Protein AF-A0A9E6K2Y1-F1 (afdb_monomer_lite)

Sequence (176 aa):
MNDSYVNDYTPPAQSSDAPVASPQTVQPEAKADELLEDQNIFFLLGVADGTDSEKSQFLDDLQQVIWEDFLENDVSLLILDSEHQKLTELIGPSTANLSIETQEKIIEYLEEIIPDLEEIMVDKAVRLKADLMRERVESLKSIHMNDAAKLEAVLQASSQMNEGMWATAARTLNSL

pLDDT: mean 84.74, std 19.75, range [36.72, 97.94]

Foldseek 3Di:
DDDDDDDDDDDDDDDDDDDDDDPPPPDPPPPPCLALLNDDLCLLLLNPVDDPVVVVVVVVVLLLVLQLCCLPPPVPVQADPVLNVVLCVLCDPDSPPDDPVSVVVSVVSCPVRGPPVVVVSSVSSSVVSLVSSVVSLVVQCVVCVPPPVSNVLSVVLVVCVVVSRSSVSSVSNSVD

Radius of gyration: 30.16 Å; chains: 1; bounding box: 54×110×52 Å

Secondary structure (DSSP, 8-state):
-----------------PPP---------SSTT--TTTS-HHHHHT-TTS-HHHHHHHHHHHHHHHHHHIIIIIHHHHS-HHHHHHHHHHHTT-STT--HHHHHHHHHHHHHHSTTHHHHHHHHHHHHHHHHHHHHHHHHHHHTTT-HHHHHHHHHHHHHHHTT-HHHHHHHHTT-

Structure (mmCIF, N/CA/C/O backbone):
data_AF-A0A9E6K2Y1-F1
#
_entry.id   AF-A0A9E6K2Y1-F1
#
loop_
_atom_site.group_PDB
_atom_site.id
_atom_site.type_symbol
_atom_site.label_atom_id
_atom_site.label_alt_id
_atom_site.label_comp_id
_atom_site.label_asym_id
_atom_site.label_entity_id
_atom_site.label_seq_id
_atom_site.pdbx_PDB_ins_code
_atom_site.Cartn_x
_atom_site.Cartn_y
_atom_site.Cartn_z
_atom_site.occupancy
_atom_site.B_iso_or_equiv
_atom_site.auth_seq_id
_atom_site.auth_comp_id
_atom_site.auth_asym_id
_atom_site.auth_atom_id
_atom_site.pdbx_PDB_model_num
ATOM 1 N N . MET A 1 1 ? 16.707 -94.137 -10.502 1.00 37.06 1 MET A N 1
ATOM 2 C CA . MET A 1 1 ? 17.728 -94.558 -9.524 1.00 37.06 1 MET A CA 1
ATOM 3 C C . MET A 1 1 ? 18.749 -93.440 -9.435 1.00 37.06 1 MET A C 1
ATOM 5 O O . MET A 1 1 ? 19.261 -93.093 -10.488 1.00 37.06 1 MET A O 1
ATOM 9 N N . ASN A 1 2 ? 18.941 -92.922 -8.214 1.00 38.59 2 ASN A N 1
ATOM 10 C CA . ASN A 1 2 ? 20.120 -92.250 -7.635 1.00 38.59 2 ASN A CA 1
ATOM 11 C C . ASN A 1 2 ? 20.718 -91.036 -8.376 1.00 38.59 2 ASN A C 1
ATOM 13 O O . ASN A 1 2 ? 21.093 -91.136 -9.535 1.00 38.59 2 ASN A O 1
ATOM 17 N N . ASP A 1 3 ? 20.665 -89.839 -7.772 1.00 40.72 3 ASP A N 1
ATOM 18 C CA . ASP A 1 3 ? 21.666 -89.274 -6.825 1.00 40.72 3 ASP A CA 1
ATOM 19 C C . ASP A 1 3 ? 23.016 -88.993 -7.508 1.00 40.72 3 ASP A C 1
ATOM 21 O O . ASP A 1 3 ? 23.531 -89.859 -8.199 1.00 40.72 3 ASP A O 1
ATOM 25 N N . SER A 1 4 ? 23.750 -87.901 -7.312 1.00 43.00 4 SER A N 1
ATOM 26 C CA . SER A 1 4 ? 23.614 -86.614 -6.622 1.00 43.00 4 SER A CA 1
ATOM 27 C C . SER A 1 4 ? 24.958 -85.875 -6.861 1.00 43.00 4 SER A C 1
ATOM 29 O O . SER A 1 4 ? 25.946 -86.517 -7.218 1.00 43.00 4 SER A O 1
ATOM 31 N N . TYR A 1 5 ? 24.995 -84.567 -6.563 1.00 49.16 5 TYR A N 1
ATOM 32 C CA . TYR A 1 5 ? 26.174 -83.691 -6.361 1.00 49.16 5 TYR A CA 1
ATOM 33 C C . TYR A 1 5 ? 26.900 -83.117 -7.599 1.00 49.16 5 TYR A C 1
ATOM 35 O O . TYR A 1 5 ? 27.203 -83.853 -8.525 1.00 49.16 5 TYR A O 1
ATOM 43 N N . VAL A 1 6 ? 27.392 -81.870 -7.652 1.00 44.12 6 VAL A N 1
ATOM 44 C CA . VAL A 1 6 ? 27.079 -80.505 -7.145 1.00 44.12 6 VAL A CA 1
ATOM 45 C C . VAL A 1 6 ? 28.321 -79.660 -7.510 1.00 44.12 6 VAL A C 1
ATOM 47 O O . VAL A 1 6 ? 29.430 -80.155 -7.335 1.00 44.12 6 VAL A O 1
ATOM 50 N N . ASN A 1 7 ? 28.110 -78.400 -7.926 1.00 44.91 7 ASN A N 1
ATOM 51 C CA . ASN A 1 7 ? 29.078 -77.282 -8.031 1.00 44.91 7 ASN A CA 1
ATOM 52 C C . ASN A 1 7 ? 30.210 -77.379 -9.082 1.00 44.91 7 ASN A C 1
ATOM 54 O O . ASN A 1 7 ? 30.706 -78.451 -9.376 1.00 44.91 7 ASN A O 1
ATOM 58 N N . ASP A 1 8 ? 30.665 -76.308 -9.739 1.00 39.72 8 ASP A N 1
ATOM 59 C CA . ASP A 1 8 ? 30.741 -74.897 -9.343 1.00 39.72 8 ASP A CA 1
ATOM 60 C C . ASP A 1 8 ? 30.370 -73.960 -10.504 1.00 39.72 8 ASP A C 1
ATOM 62 O O . ASP A 1 8 ? 30.971 -74.018 -11.577 1.00 39.72 8 ASP A O 1
ATOM 66 N N . TYR A 1 9 ? 29.442 -73.029 -10.274 1.00 46.53 9 TYR A N 1
ATOM 67 C CA . TYR A 1 9 ? 29.446 -71.773 -11.024 1.00 46.53 9 TYR A CA 1
ATOM 68 C C . TYR A 1 9 ? 28.944 -70.620 -10.155 1.00 46.53 9 TYR A C 1
ATOM 70 O O . TYR A 1 9 ? 27.761 -70.542 -9.828 1.00 46.53 9 TYR A O 1
ATOM 78 N N . THR A 1 10 ? 29.859 -69.708 -9.825 1.00 50.09 10 THR A N 1
ATOM 79 C CA . THR A 1 10 ? 29.613 -68.360 -9.283 1.00 50.09 10 THR A CA 1
ATOM 80 C C . THR A 1 10 ? 30.906 -67.531 -9.416 1.00 50.09 10 THR A C 1
ATOM 82 O O . THR A 1 10 ? 31.989 -68.104 -9.341 1.00 50.09 10 THR A O 1
ATOM 85 N N . PRO A 1 11 ? 30.860 -66.184 -9.478 1.00 55.50 11 PRO A N 1
ATOM 86 C CA . PRO A 1 11 ? 30.233 -65.306 -10.478 1.00 55.50 11 PRO A CA 1
ATOM 87 C C . PRO A 1 11 ? 31.243 -64.203 -10.948 1.00 55.50 11 PRO A C 1
ATOM 89 O O . PRO A 1 11 ? 32.440 -64.324 -10.691 1.00 55.50 11 PRO A O 1
ATOM 92 N N . PRO A 1 12 ? 30.813 -63.132 -11.649 1.00 43.69 12 PRO A N 1
ATOM 93 C CA . PRO A 1 12 ? 30.465 -61.892 -10.929 1.00 43.69 12 PRO A CA 1
ATOM 94 C C . PRO A 1 12 ? 29.123 -61.316 -11.431 1.00 43.69 12 PRO A C 1
ATOM 96 O O . PRO A 1 12 ? 28.845 -61.300 -12.623 1.00 43.69 12 PRO A O 1
ATOM 99 N N . ALA A 1 13 ? 28.148 -61.063 -10.555 1.00 43.97 13 ALA A N 1
ATOM 100 C CA . ALA A 1 13 ? 27.950 -59.811 -9.814 1.00 43.97 13 ALA A CA 1
ATOM 101 C C . ALA A 1 13 ? 27.778 -58.578 -10.727 1.00 43.97 13 ALA A C 1
ATOM 103 O O . ALA A 1 13 ? 28.755 -57.920 -11.057 1.00 43.97 13 ALA A O 1
ATOM 104 N N . GLN A 1 14 ? 26.533 -58.252 -11.095 1.00 43.03 14 GLN A N 1
ATOM 105 C CA . GLN A 1 14 ? 25.788 -57.125 -10.508 1.00 43.03 14 GLN A CA 1
ATOM 106 C C . GLN A 1 14 ? 24.388 -57.001 -11.133 1.00 43.03 14 GLN A C 1
ATOM 108 O O . GLN A 1 14 ? 24.220 -56.729 -12.318 1.00 43.03 14 GLN A O 1
ATOM 113 N N . SER A 1 15 ? 23.384 -57.211 -10.287 1.00 44.47 15 SER A N 1
ATOM 114 C CA . SER A 1 15 ? 22.015 -56.723 -10.435 1.00 44.47 15 SER A CA 1
ATOM 115 C C . SER A 1 15 ? 21.997 -55.193 -10.321 1.00 44.47 15 SER A C 1
ATOM 117 O O . SER A 1 15 ? 22.833 -54.643 -9.604 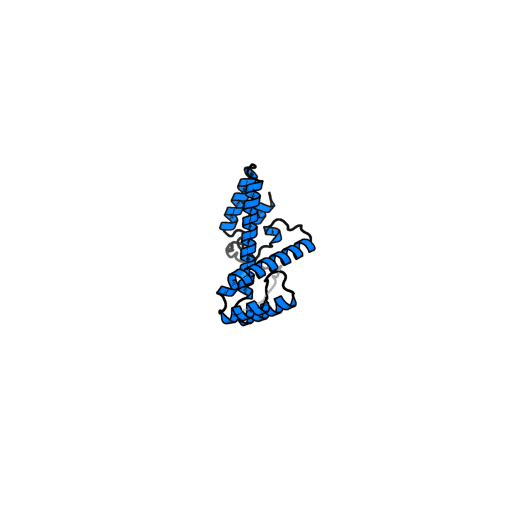1.00 44.47 15 SER A O 1
ATOM 119 N N . SER A 1 16 ? 21.043 -54.527 -10.978 1.00 37.09 16 SER A N 1
ATOM 120 C CA . SER A 1 16 ? 19.967 -53.789 -10.289 1.00 37.09 16 SER A CA 1
ATOM 121 C C . SER A 1 16 ? 19.111 -52.974 -11.268 1.00 37.09 16 SER A C 1
ATOM 123 O O . SER A 1 16 ? 19.613 -52.130 -12.000 1.00 37.09 16 SER A O 1
ATOM 125 N N . ASP A 1 17 ? 17.813 -53.281 -11.233 1.00 37.88 17 ASP A N 1
ATOM 126 C CA . ASP A 1 17 ? 16.644 -52.408 -11.391 1.00 37.88 17 ASP A CA 1
ATOM 127 C C . ASP A 1 17 ? 16.635 -51.309 -12.463 1.00 37.88 17 ASP A C 1
ATOM 129 O O . ASP A 1 17 ? 17.179 -50.219 -12.305 1.00 37.88 17 ASP A O 1
ATOM 133 N N . ALA A 1 18 ? 15.834 -51.550 -13.502 1.00 44.38 18 ALA A N 1
ATOM 134 C CA . ALA A 1 18 ? 15.225 -50.491 -14.294 1.00 44.38 18 ALA A CA 1
ATOM 135 C C . ALA A 1 18 ? 13.929 -50.028 -13.599 1.00 44.38 18 ALA A C 1
ATOM 137 O O . ALA A 1 18 ? 13.004 -50.837 -13.476 1.00 44.38 18 ALA A O 1
ATOM 138 N N . PRO A 1 19 ? 13.790 -48.756 -13.180 1.00 42.78 19 PRO A N 1
ATOM 139 C CA . PRO A 1 19 ? 12.487 -48.232 -12.823 1.00 42.78 19 PRO A CA 1
ATOM 140 C C . PRO A 1 19 ? 11.735 -47.862 -14.106 1.00 42.78 19 PRO A C 1
ATOM 142 O O . PRO A 1 19 ? 12.236 -47.156 -14.983 1.00 42.78 19 PRO A O 1
ATOM 145 N N . VAL A 1 20 ? 10.511 -48.369 -14.204 1.00 43.59 20 VAL A N 1
ATOM 146 C CA . VAL A 1 20 ? 9.514 -47.983 -15.201 1.00 43.59 20 VAL A CA 1
ATOM 147 C C . VAL A 1 20 ? 9.287 -46.476 -15.075 1.00 43.59 20 VAL A C 1
ATOM 149 O O . VAL A 1 20 ? 8.877 -45.997 -14.019 1.00 43.59 20 VAL A O 1
ATOM 152 N N . ALA A 1 21 ? 9.580 -45.724 -16.135 1.00 41.09 21 ALA A N 1
ATOM 153 C CA . ALA A 1 21 ? 9.299 -44.297 -16.193 1.00 41.09 21 ALA A CA 1
ATOM 154 C C . ALA A 1 21 ? 7.778 -44.084 -16.207 1.00 41.09 21 ALA A C 1
ATOM 156 O O . ALA A 1 21 ? 7.118 -44.246 -17.234 1.00 41.09 21 ALA A O 1
ATOM 157 N N . SER A 1 22 ? 7.218 -43.744 -15.048 1.00 42.72 22 SER A N 1
ATOM 158 C CA . SER A 1 22 ? 5.886 -43.154 -14.945 1.00 42.72 22 SER A CA 1
ATOM 159 C C . SER A 1 22 ? 5.845 -41.870 -15.782 1.00 42.72 22 SER A C 1
ATOM 161 O O . SER A 1 22 ? 6.802 -41.092 -15.717 1.00 42.72 22 SER A O 1
ATOM 163 N N . PRO A 1 23 ? 4.778 -41.600 -16.553 1.00 42.44 23 PRO A N 1
ATOM 164 C CA . PRO A 1 23 ? 4.621 -40.307 -17.199 1.00 42.44 23 PRO A CA 1
ATOM 165 C C . PRO A 1 23 ? 4.574 -39.233 -16.111 1.00 42.44 23 PRO A C 1
ATOM 167 O O . PRO A 1 23 ? 3.641 -39.187 -15.309 1.00 42.44 23 PRO A O 1
ATOM 170 N N . GLN A 1 24 ? 5.609 -38.396 -16.067 1.00 38.91 24 GLN A N 1
ATOM 171 C CA . GLN A 1 24 ? 5.586 -37.157 -15.310 1.00 38.91 24 GLN A CA 1
ATOM 172 C C . GLN A 1 24 ? 4.438 -36.323 -15.877 1.00 38.91 24 GLN A C 1
ATOM 174 O O . GLN A 1 24 ? 4.521 -35.789 -16.983 1.00 38.91 24 GLN A O 1
ATOM 179 N N . THR A 1 25 ? 3.336 -36.248 -15.136 1.00 38.56 25 THR A N 1
ATOM 180 C CA . THR A 1 25 ? 2.406 -35.133 -15.251 1.00 38.56 25 THR A CA 1
ATOM 181 C C . THR A 1 25 ? 3.230 -33.873 -15.066 1.00 38.56 25 THR A C 1
ATOM 183 O O . THR A 1 25 ? 3.697 -33.596 -13.963 1.00 38.56 25 THR A O 1
ATOM 186 N N . VAL A 1 26 ? 3.454 -33.157 -16.165 1.00 44.09 26 VAL A N 1
ATOM 187 C CA . VAL A 1 26 ? 4.012 -31.811 -16.161 1.00 44.09 26 VAL A CA 1
ATOM 188 C C . VAL A 1 26 ? 3.009 -30.958 -15.394 1.00 44.09 26 VAL A C 1
ATOM 190 O O . VAL A 1 26 ? 1.964 -30.569 -15.914 1.00 44.09 26 VAL A O 1
ATOM 193 N N . GLN A 1 27 ? 3.266 -30.787 -14.104 1.00 36.72 27 GLN A N 1
ATOM 194 C CA . GLN A 1 27 ? 2.544 -29.850 -13.268 1.00 36.72 27 GLN A CA 1
ATOM 195 C C . GLN A 1 27 ? 2.950 -28.449 -13.759 1.00 36.72 27 GLN A C 1
ATOM 197 O O . GLN A 1 27 ? 4.144 -28.218 -13.957 1.00 36.72 27 GLN A O 1
ATOM 202 N N . PRO A 1 28 ? 2.019 -27.522 -14.041 1.00 42.56 28 PRO A N 1
ATOM 203 C CA . PRO A 1 28 ? 2.397 -26.191 -14.504 1.00 42.56 28 PRO A CA 1
ATOM 204 C C . PRO A 1 28 ? 3.073 -25.406 -13.365 1.00 42.56 28 PRO A C 1
ATOM 206 O O . PRO A 1 28 ? 2.396 -24.806 -12.536 1.00 42.56 28 PRO A O 1
ATOM 209 N N . GLU A 1 29 ? 4.405 -25.389 -13.318 1.00 47.50 29 GLU A N 1
ATOM 210 C CA . GLU A 1 29 ? 5.223 -24.604 -12.370 1.00 47.50 29 GLU A CA 1
ATOM 211 C C . GLU A 1 29 ? 5.351 -23.111 -12.761 1.00 47.50 29 GLU A C 1
ATOM 213 O O . GLU A 1 29 ? 6.428 -22.532 -12.712 1.00 47.50 29 GLU A O 1
ATOM 218 N N . ALA A 1 30 ? 4.265 -22.439 -13.162 1.00 46.53 30 ALA A N 1
ATOM 219 C CA . ALA A 1 30 ? 4.338 -21.014 -13.542 1.00 46.53 30 ALA A CA 1
ATOM 220 C C . ALA A 1 30 ? 3.117 -20.172 -13.134 1.00 46.53 30 ALA A C 1
ATOM 222 O O . ALA A 1 30 ? 2.699 -19.278 -13.865 1.00 46.53 30 ALA A O 1
ATOM 223 N N . LYS A 1 31 ? 2.518 -20.459 -11.972 1.00 50.59 31 LYS A N 1
ATOM 224 C CA . LYS A 1 31 ? 1.501 -19.580 -11.352 1.00 50.59 31 LYS A CA 1
ATOM 225 C C . LYS A 1 31 ? 1.718 -19.289 -9.867 1.00 50.59 31 LYS A C 1
ATOM 227 O O . LYS A 1 31 ? 0.981 -18.487 -9.313 1.00 50.59 31 LYS A O 1
ATOM 232 N N . ALA A 1 32 ? 2.695 -19.926 -9.224 1.00 53.16 32 ALA A N 1
ATOM 233 C CA . ALA A 1 32 ? 2.858 -19.844 -7.773 1.00 53.16 32 ALA A CA 1
ATOM 234 C C . ALA A 1 32 ? 3.440 -18.508 -7.274 1.00 53.16 32 ALA A C 1
ATOM 236 O O . ALA A 1 32 ? 3.472 -18.302 -6.075 1.00 53.16 32 ALA A O 1
ATOM 237 N N . ASP A 1 33 ? 3.888 -17.619 -8.165 1.00 79.44 33 ASP A N 1
ATOM 238 C CA . ASP A 1 33 ? 4.653 -16.420 -7.790 1.00 79.44 33 ASP A CA 1
ATOM 239 C C . ASP A 1 33 ? 4.077 -15.137 -8.413 1.00 79.44 33 ASP A C 1
ATOM 241 O O . ASP A 1 33 ? 4.788 -14.164 -8.631 1.00 79.44 33 ASP A O 1
ATOM 245 N N . GLU A 1 34 ? 2.793 -15.150 -8.787 1.00 92.62 34 GLU A N 1
ATOM 246 C CA . GLU A 1 34 ? 2.125 -14.016 -9.445 1.00 92.62 34 GLU A CA 1
ATOM 247 C C . GLU A 1 34 ? 1.077 -13.332 -8.557 1.00 92.62 34 GLU A C 1
ATOM 249 O O . GLU A 1 34 ? 0.612 -12.254 -8.915 1.00 92.62 34 GLU A O 1
ATOM 254 N N . LEU A 1 35 ? 0.712 -13.915 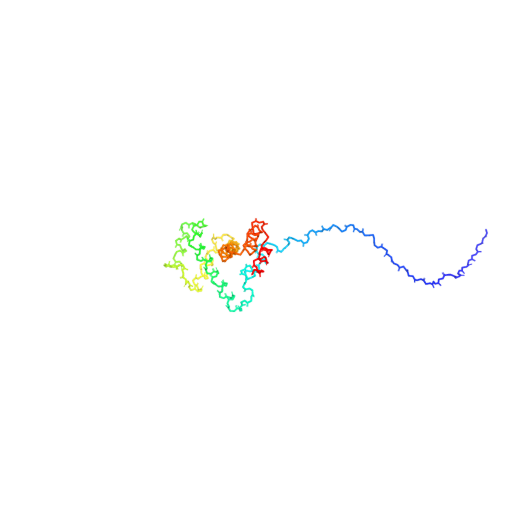-7.406 1.00 93.56 35 LEU A N 1
ATOM 255 C CA . LEU A 1 35 ? -0.256 -13.318 -6.482 1.00 93.56 35 LEU A CA 1
ATOM 256 C C . LEU A 1 35 ? 0.287 -12.015 -5.907 1.00 93.56 35 LEU A C 1
ATOM 258 O O . LEU A 1 35 ? 1.456 -11.942 -5.532 1.00 93.56 35 LEU A O 1
ATOM 262 N N . LEU A 1 36 ? -0.575 -10.998 -5.814 1.00 94.69 36 LEU A N 1
ATOM 263 C CA . LEU A 1 36 ? -0.185 -9.678 -5.327 1.00 94.69 36 LEU A CA 1
ATOM 264 C C . LEU A 1 36 ? 0.301 -9.723 -3.880 1.00 94.69 36 LEU A C 1
ATOM 266 O O . LEU A 1 36 ? 1.275 -9.050 -3.555 1.00 94.69 36 LEU A O 1
ATOM 270 N N . GLU A 1 37 ? -0.373 -10.495 -3.031 1.00 93.69 37 GLU A N 1
ATOM 271 C CA . GLU A 1 37 ? -0.082 -10.665 -1.602 1.00 93.69 37 GLU A CA 1
ATOM 272 C C . GLU A 1 37 ? 1.387 -11.048 -1.380 1.00 93.69 37 GLU A C 1
ATOM 274 O O . GLU A 1 37 ? 2.087 -10.381 -0.617 1.00 93.69 37 GLU A O 1
ATOM 279 N N . ASP A 1 38 ? 1.889 -11.986 -2.185 1.00 93.75 38 ASP A N 1
ATOM 280 C CA . ASP A 1 38 ? 3.241 -12.543 -2.085 1.00 93.75 38 ASP A CA 1
ATOM 281 C C . ASP A 1 38 ? 4.351 -11.593 -2.573 1.00 93.75 38 ASP A C 1
ATOM 283 O O . ASP A 1 38 ? 5.532 -11.796 -2.289 1.00 93.75 38 ASP A O 1
ATOM 287 N N . GLN A 1 39 ? 4.009 -10.530 -3.311 1.00 94.75 39 GLN A N 1
ATOM 288 C CA . GLN A 1 39 ? 5.025 -9.682 -3.941 1.00 94.75 39 GLN A CA 1
ATOM 289 C C . GLN A 1 39 ? 5.721 -8.745 -2.953 1.00 94.75 39 GLN A C 1
ATOM 291 O O . GLN A 1 39 ? 5.112 -8.168 -2.059 1.00 94.75 39 GLN A O 1
ATOM 296 N N . ASN A 1 40 ? 7.000 -8.455 -3.154 1.00 93.69 40 ASN A N 1
ATOM 297 C CA . ASN A 1 40 ? 7.638 -7.391 -2.384 1.00 93.69 40 ASN A CA 1
ATOM 298 C C . ASN A 1 40 ? 7.202 -6.010 -2.917 1.00 93.69 40 ASN A C 1
ATOM 300 O O . ASN A 1 40 ? 7.380 -5.722 -4.100 1.00 93.69 40 ASN A O 1
ATOM 304 N N . ILE A 1 41 ? 6.665 -5.134 -2.059 1.00 95.81 41 ILE A N 1
ATOM 305 C CA . ILE A 1 41 ? 6.181 -3.806 -2.481 1.00 95.81 41 ILE A CA 1
ATOM 306 C C . ILE A 1 41 ? 7.281 -2.944 -3.118 1.00 95.81 41 ILE A C 1
ATOM 308 O O . ILE A 1 41 ? 7.042 -2.294 -4.131 1.00 95.81 41 ILE A O 1
ATOM 312 N N . PHE A 1 42 ? 8.517 -3.005 -2.619 1.00 96.88 42 PHE A N 1
ATOM 313 C CA . PHE A 1 42 ? 9.635 -2.256 -3.199 1.00 96.88 42 PHE A CA 1
ATOM 314 C C . PHE A 1 42 ? 10.009 -2.774 -4.586 1.00 96.88 42 PHE A C 1
ATOM 316 O O . PHE A 1 42 ? 10.355 -1.991 -5.468 1.00 96.88 42 PHE A O 1
ATOM 323 N N . PHE A 1 43 ? 9.896 -4.085 -4.808 1.00 96.25 43 PHE A N 1
ATOM 324 C CA . PHE A 1 43 ? 10.051 -4.663 -6.139 1.00 96.25 43 PHE A CA 1
ATOM 325 C C . PHE A 1 43 ? 8.941 -4.195 -7.089 1.00 96.25 43 PHE A C 1
ATOM 327 O O . PHE A 1 43 ? 9.243 -3.767 -8.205 1.00 96.25 43 PHE A O 1
ATOM 334 N N . LEU A 1 44 ? 7.680 -4.207 -6.644 1.00 95.62 44 LEU A N 1
ATOM 335 C CA . LEU A 1 44 ? 6.546 -3.720 -7.441 1.00 95.62 44 LEU A CA 1
ATOM 336 C C . LEU A 1 44 ? 6.680 -2.247 -7.827 1.00 95.62 44 LEU A C 1
ATOM 338 O O . LEU A 1 44 ? 6.251 -1.858 -8.913 1.00 95.62 44 LEU A O 1
ATOM 342 N N . LEU A 1 45 ? 7.284 -1.437 -6.960 1.00 95.75 45 LEU A N 1
ATOM 343 C CA . LEU A 1 45 ? 7.484 -0.008 -7.187 1.00 95.75 45 LEU A CA 1
ATOM 344 C C . LEU A 1 45 ? 8.814 0.328 -7.876 1.00 95.75 45 LEU A C 1
ATOM 346 O O . LEU A 1 45 ? 9.013 1.468 -8.286 1.00 95.75 45 LEU A O 1
ATOM 350 N N . GLY A 1 46 ? 9.692 -0.659 -8.081 1.00 93.94 46 GLY A N 1
ATOM 351 C CA . GLY A 1 46 ? 10.987 -0.465 -8.740 1.00 93.94 46 GLY A CA 1
ATOM 352 C C . GLY A 1 46 ? 12.018 0.275 -7.885 1.00 93.94 46 GLY A C 1
ATOM 353 O O . GLY A 1 46 ? 12.904 0.913 -8.435 1.00 93.94 46 GLY A O 1
ATOM 354 N N . VAL A 1 47 ? 11.899 0.188 -6.558 1.00 93.75 47 VAL A N 1
ATOM 355 C CA . VAL A 1 47 ? 12.757 0.867 -5.563 1.00 93.75 47 VAL A CA 1
ATOM 356 C C . VAL A 1 47 ? 13.462 -0.136 -4.639 1.00 93.75 47 VAL A C 1
ATOM 358 O O . VAL A 1 47 ? 13.753 0.129 -3.472 1.00 93.75 47 VAL A O 1
ATOM 361 N N . ALA A 1 48 ? 13.702 -1.349 -5.142 1.00 91.06 48 ALA A N 1
ATOM 362 C CA . ALA A 1 48 ? 14.289 -2.444 -4.369 1.00 91.06 48 ALA A CA 1
ATOM 363 C C . ALA A 1 48 ? 15.722 -2.152 -3.880 1.00 91.06 48 ALA A C 1
ATOM 365 O O . ALA A 1 48 ? 16.183 -2.788 -2.932 1.00 91.06 48 ALA A O 1
ATOM 366 N N . ASP A 1 49 ? 16.411 -1.194 -4.490 1.00 91.19 49 ASP A N 1
ATOM 367 C CA . ASP A 1 49 ? 17.752 -0.715 -4.154 1.00 91.19 49 ASP A CA 1
ATOM 368 C C . ASP A 1 49 ? 17.777 0.393 -3.084 1.00 91.19 49 ASP A C 1
ATOM 370 O O . ASP A 1 49 ? 18.861 0.777 -2.646 1.00 91.19 49 ASP A O 1
ATOM 374 N N . GLY A 1 50 ? 16.613 0.856 -2.611 1.00 91.44 50 GLY A N 1
ATOM 375 C CA . GLY A 1 50 ? 16.515 1.803 -1.497 1.00 91.44 50 GLY A CA 1
ATOM 376 C C . GLY A 1 50 ? 17.174 1.283 -0.214 1.00 91.44 50 GLY A C 1
ATOM 377 O O . GLY A 1 50 ? 17.243 0.070 0.030 1.00 91.44 50 GLY A O 1
ATOM 378 N N . THR A 1 51 ? 17.656 2.202 0.621 1.00 95.81 51 THR A N 1
ATOM 379 C CA . THR A 1 51 ? 18.262 1.866 1.915 1.00 95.81 51 THR A CA 1
ATOM 380 C C . THR A 1 51 ? 17.227 1.295 2.881 1.00 95.81 51 THR A C 1
ATOM 382 O O . THR A 1 51 ? 16.034 1.575 2.771 1.00 95.81 51 THR A O 1
ATOM 385 N N . ASP A 1 52 ? 17.677 0.528 3.875 1.00 95.06 52 ASP A N 1
ATOM 386 C CA . ASP A 1 52 ? 16.779 -0.023 4.898 1.00 95.06 52 ASP A CA 1
ATOM 387 C C . ASP A 1 52 ? 16.016 1.082 5.643 1.00 95.06 52 ASP A C 1
ATOM 389 O O . ASP A 1 52 ? 14.839 0.924 5.935 1.00 95.06 52 ASP A O 1
ATOM 393 N N . SER A 1 53 ? 16.651 2.236 5.878 1.00 95.94 53 SER A N 1
ATOM 394 C CA . SER A 1 53 ? 15.996 3.380 6.522 1.00 95.94 53 SER A CA 1
ATOM 395 C C . SER A 1 53 ? 14.883 3.981 5.663 1.00 95.94 53 SER A C 1
ATOM 397 O O . SER A 1 53 ? 13.833 4.322 6.197 1.00 95.94 53 SER A O 1
ATOM 399 N N . GLU A 1 54 ? 15.098 4.129 4.353 1.00 95.06 54 GLU A N 1
ATOM 400 C CA . GLU A 1 54 ? 14.073 4.644 3.431 1.00 95.06 54 GLU A CA 1
ATOM 401 C C . GLU A 1 54 ? 12.914 3.657 3.299 1.00 95.06 54 GLU A C 1
ATOM 403 O O . GLU A 1 54 ? 11.752 4.055 3.288 1.00 95.06 54 GLU A O 1
ATOM 408 N N . LYS A 1 55 ? 13.232 2.361 3.246 1.00 95.19 55 LYS A N 1
ATOM 409 C CA . LYS A 1 55 ? 12.242 1.286 3.199 1.00 95.19 55 LYS A CA 1
ATOM 410 C C . LYS A 1 55 ? 11.394 1.242 4.464 1.00 95.19 55 LYS A C 1
ATOM 412 O O . LYS A 1 55 ? 10.179 1.148 4.348 1.00 95.19 55 LYS A O 1
ATOM 417 N N . SER A 1 56 ? 12.003 1.337 5.645 1.00 94.88 56 SER A N 1
ATOM 418 C CA . SER A 1 56 ? 11.261 1.374 6.908 1.00 94.88 56 SER A CA 1
ATOM 419 C C . SER A 1 56 ? 10.363 2.603 6.997 1.00 94.88 56 SER A C 1
ATOM 421 O O . SER A 1 56 ? 9.178 2.444 7.252 1.00 94.88 56 SER A O 1
ATOM 423 N N . GLN A 1 57 ? 10.882 3.797 6.686 1.00 94.81 57 GLN A N 1
ATOM 424 C CA . GLN A 1 57 ? 10.068 5.016 6.707 1.00 94.81 57 GLN A CA 1
ATOM 425 C C . GLN A 1 57 ? 8.875 4.917 5.750 1.00 94.81 57 GLN A C 1
ATOM 427 O O . GLN A 1 57 ? 7.764 5.283 6.107 1.00 94.81 57 GLN A O 1
ATOM 432 N N . PHE A 1 58 ? 9.089 4.381 4.547 1.00 94.94 58 PHE A N 1
ATOM 433 C CA . PHE A 1 58 ? 8.007 4.158 3.595 1.00 94.94 58 PHE A CA 1
ATOM 434 C C . PHE A 1 58 ? 6.935 3.201 4.137 1.00 94.94 58 PHE A C 1
ATOM 436 O O . PHE A 1 58 ? 5.749 3.442 3.936 1.00 94.94 58 PHE A O 1
ATOM 443 N N . LEU A 1 59 ? 7.327 2.117 4.815 1.00 95.19 59 LEU A N 1
ATOM 444 C CA . LEU A 1 59 ? 6.366 1.187 5.419 1.00 95.19 59 LEU A CA 1
ATOM 445 C C . LEU A 1 59 ? 5.597 1.831 6.576 1.00 95.19 59 LEU A C 1
ATOM 447 O O . LEU A 1 59 ? 4.392 1.609 6.672 1.00 95.19 59 LEU A O 1
ATOM 451 N N . ASP A 1 60 ? 6.263 2.647 7.394 1.00 93.75 60 ASP A N 1
ATOM 452 C CA . ASP A 1 60 ? 5.624 3.397 8.480 1.00 93.75 60 ASP A CA 1
ATOM 453 C C . ASP A 1 60 ? 4.578 4.375 7.919 1.00 93.75 60 ASP A C 1
ATOM 455 O O . ASP A 1 60 ? 3.432 4.391 8.374 1.00 93.75 60 ASP A O 1
ATOM 459 N N . ASP A 1 61 ? 4.936 5.121 6.869 1.00 92.56 61 ASP A N 1
ATOM 460 C CA . ASP A 1 61 ? 4.029 6.052 6.190 1.00 92.56 61 ASP A CA 1
ATOM 461 C C . ASP A 1 61 ? 2.823 5.311 5.584 1.00 92.56 61 ASP A C 1
ATOM 463 O O . ASP A 1 61 ? 1.681 5.754 5.714 1.00 92.56 61 ASP A O 1
ATOM 467 N N . LEU A 1 62 ? 3.046 4.151 4.951 1.00 93.38 62 LEU A N 1
ATOM 468 C CA . LEU A 1 62 ? 1.959 3.330 4.412 1.00 93.38 62 LEU A CA 1
ATOM 469 C C . LEU A 1 62 ? 1.028 2.810 5.504 1.00 93.38 62 LEU A C 1
ATOM 471 O O . LEU A 1 62 ? -0.191 2.860 5.339 1.00 93.38 62 LEU A O 1
ATOM 475 N N . GLN A 1 63 ? 1.584 2.304 6.604 1.00 91.81 63 GLN A N 1
ATOM 476 C CA . GLN A 1 63 ? 0.792 1.823 7.729 1.00 91.81 63 GLN A CA 1
ATOM 477 C C . GLN A 1 63 ? -0.065 2.954 8.304 1.00 91.81 63 GLN A C 1
ATOM 479 O O . GLN A 1 63 ? -1.244 2.738 8.584 1.00 91.81 63 GLN A O 1
ATOM 484 N N . GLN A 1 64 ? 0.496 4.160 8.424 1.00 91.88 64 GLN A N 1
ATOM 485 C CA . GLN A 1 64 ? -0.244 5.333 8.875 1.00 91.88 64 GLN A CA 1
ATOM 486 C C . GLN A 1 64 ? -1.398 5.678 7.928 1.00 91.88 64 GLN A C 1
ATOM 488 O O . GLN A 1 64 ? -2.517 5.863 8.397 1.00 91.88 64 GLN A O 1
ATOM 493 N N . VAL A 1 65 ? -1.166 5.704 6.612 1.00 92.38 65 VAL A N 1
ATOM 494 C CA . VAL A 1 65 ? -2.221 5.993 5.623 1.00 92.38 65 VAL A CA 1
ATOM 495 C C . VAL A 1 65 ? -3.351 4.964 5.689 1.00 92.38 65 VAL A C 1
ATOM 497 O O . VAL A 1 65 ? -4.519 5.344 5.690 1.00 92.38 65 VAL A O 1
ATOM 500 N N . ILE A 1 66 ? -3.024 3.670 5.777 1.00 92.81 66 ILE A N 1
ATOM 501 C CA . ILE A 1 66 ? -4.030 2.601 5.899 1.00 92.81 66 ILE A CA 1
ATOM 502 C C . ILE A 1 66 ? -4.845 2.776 7.183 1.00 92.81 66 ILE A C 1
ATOM 504 O O . ILE A 1 66 ? -6.064 2.608 7.174 1.00 92.81 66 ILE A O 1
ATOM 508 N N . TRP A 1 67 ? -4.169 3.093 8.285 1.00 93.19 67 TRP A N 1
ATOM 509 C CA . TRP A 1 67 ? -4.799 3.268 9.585 1.00 93.19 67 TRP A CA 1
ATOM 510 C C . TRP A 1 67 ? -5.738 4.474 9.625 1.00 93.19 67 TRP A C 1
ATOM 512 O O . TRP A 1 67 ? -6.878 4.349 10.069 1.00 93.19 67 TRP A O 1
ATOM 522 N N . GLU A 1 68 ? -5.279 5.628 9.145 1.00 92.44 68 GLU A N 1
ATOM 523 C CA . GLU A 1 68 ? -6.084 6.849 9.085 1.00 92.44 68 GLU A CA 1
ATOM 524 C C . GLU A 1 68 ? -7.316 6.648 8.195 1.00 92.44 68 GLU A C 1
ATOM 526 O O . GLU A 1 68 ? -8.431 6.927 8.634 1.00 92.44 68 GLU A O 1
ATOM 531 N N . ASP A 1 69 ? -7.140 6.069 7.003 1.00 93.00 69 ASP A N 1
ATOM 532 C CA . ASP A 1 69 ? -8.247 5.745 6.098 1.00 93.00 69 ASP A CA 1
ATOM 533 C C . ASP A 1 69 ? -9.271 4.810 6.753 1.00 93.00 69 ASP A C 1
ATOM 535 O O . ASP A 1 69 ? -10.474 5.066 6.699 1.00 93.00 69 ASP A O 1
ATOM 539 N N . PHE A 1 70 ? -8.804 3.759 7.430 1.00 94.06 70 PHE A N 1
ATOM 540 C CA . PHE A 1 70 ? -9.682 2.816 8.112 1.00 94.06 70 PHE A CA 1
ATOM 541 C C . PHE A 1 70 ? -10.532 3.498 9.192 1.00 94.06 70 PHE A C 1
ATOM 543 O O . PHE A 1 70 ? -11.755 3.327 9.211 1.00 94.06 70 PHE A O 1
ATOM 550 N N . LEU A 1 71 ? -9.905 4.297 10.064 1.00 93.19 71 LEU A N 1
ATOM 551 C CA . LEU A 1 71 ? -10.606 5.013 11.132 1.00 93.19 71 LEU A CA 1
ATOM 552 C C . LEU A 1 71 ? -11.619 6.028 10.592 1.00 93.19 71 LEU A C 1
ATOM 554 O O . LEU A 1 71 ? -12.696 6.177 11.169 1.00 93.19 71 LEU A O 1
ATOM 558 N N . GLU A 1 72 ? -11.279 6.732 9.514 1.00 91.38 72 GLU A N 1
ATOM 559 C CA . GLU A 1 72 ? -12.117 7.798 8.962 1.00 91.38 72 GLU A CA 1
ATOM 560 C C . GLU A 1 72 ? -13.274 7.271 8.114 1.00 91.38 72 GLU A C 1
ATOM 562 O O . GLU A 1 72 ? -14.389 7.795 8.199 1.00 91.38 72 GLU A O 1
ATOM 567 N N . ASN A 1 73 ? -13.025 6.244 7.302 1.00 91.19 73 ASN A N 1
ATOM 568 C CA . ASN A 1 73 ? -13.935 5.867 6.223 1.00 91.19 73 ASN A CA 1
ATOM 569 C C . ASN A 1 73 ? -14.652 4.536 6.462 1.00 91.19 73 ASN A C 1
ATOM 571 O O . ASN A 1 73 ? -15.802 4.395 6.041 1.00 91.19 73 ASN A O 1
ATOM 575 N N . ASP A 1 74 ? -14.033 3.576 7.155 1.00 92.56 74 ASP A N 1
ATOM 576 C CA . ASP A 1 74 ? -14.568 2.210 7.222 1.00 92.56 74 ASP A CA 1
ATOM 577 C C . ASP A 1 74 ? -15.129 1.834 8.583 1.00 92.56 74 ASP A C 1
ATOM 579 O O . ASP A 1 74 ? -16.169 1.179 8.646 1.00 92.56 74 ASP A O 1
ATOM 583 N N . VAL A 1 75 ? -14.486 2.244 9.679 1.00 93.19 75 VAL A N 1
ATOM 584 C CA . VAL A 1 75 ? -14.877 1.784 11.020 1.00 93.19 75 VAL A CA 1
ATOM 585 C C . VAL A 1 75 ? -16.335 2.113 11.332 1.00 93.19 75 VAL A C 1
ATOM 587 O O . VAL A 1 75 ? -17.051 1.266 11.863 1.00 93.19 75 VAL A O 1
ATOM 590 N N . SER A 1 76 ? -16.819 3.289 10.926 1.00 91.38 76 SER A N 1
ATOM 591 C CA . SER A 1 76 ? -18.221 3.693 11.114 1.00 91.38 76 SER A CA 1
ATOM 592 C C . SER A 1 76 ? -19.247 2.765 10.443 1.00 91.38 76 SER A C 1
ATOM 594 O O . SER A 1 76 ? -20.412 2.763 10.832 1.00 91.38 76 SER A O 1
ATOM 596 N N . LEU A 1 77 ? -18.828 1.962 9.461 1.00 92.12 77 LEU A N 1
ATOM 597 C CA . LEU A 1 77 ? -19.669 0.982 8.771 1.00 92.12 77 LEU A CA 1
ATOM 598 C C . LEU A 1 77 ? -19.637 -0.401 9.435 1.00 92.12 77 LEU A C 1
ATOM 600 O O . LEU A 1 77 ? -20.482 -1.243 9.127 1.00 92.12 77 LEU A O 1
ATOM 604 N N . LEU A 1 78 ? -18.659 -0.645 10.310 1.00 92.94 78 LEU A N 1
ATOM 605 C CA . LEU A 1 78 ? -18.390 -1.945 10.928 1.00 92.94 78 LEU A CA 1
ATOM 606 C C . LEU A 1 78 ? -18.888 -2.041 12.372 1.00 92.94 78 LEU A C 1
ATOM 608 O O . LEU A 1 78 ? -19.040 -3.148 12.883 1.00 92.94 78 LEU A O 1
ATOM 612 N N . ILE A 1 79 ? -19.155 -0.905 13.017 1.00 93.44 79 ILE A N 1
ATOM 613 C CA . ILE A 1 79 ? -19.535 -0.833 14.432 1.00 93.44 79 ILE A CA 1
ATOM 614 C C . ILE A 1 79 ? -20.864 -0.100 14.623 1.00 93.44 79 ILE A C 1
ATOM 616 O O . ILE A 1 79 ? -21.342 0.624 13.750 1.00 93.44 79 ILE A O 1
ATOM 620 N N . LEU A 1 80 ? -21.477 -0.278 15.788 1.00 93.75 80 LEU A N 1
ATOM 621 C CA . LEU A 1 80 ? -22.701 0.415 16.177 1.00 93.75 80 LEU A CA 1
ATOM 622 C C . LEU A 1 80 ? -22.427 1.883 16.536 1.00 93.75 80 LEU A C 1
ATOM 624 O O . LEU A 1 80 ? -21.358 2.230 17.036 1.00 93.75 80 LEU A O 1
ATOM 628 N N . ASP A 1 81 ? -23.447 2.740 16.429 1.00 91.25 81 ASP A N 1
ATOM 629 C CA . ASP A 1 81 ? -23.351 4.163 16.802 1.00 91.25 81 ASP A CA 1
ATOM 630 C C . ASP A 1 81 ? -22.820 4.383 18.233 1.00 91.25 81 ASP A C 1
ATOM 632 O O . ASP A 1 81 ? -22.062 5.317 18.495 1.00 91.25 81 ASP A O 1
ATOM 636 N N . SER A 1 82 ? -23.210 3.521 19.180 1.00 91.75 82 SER A N 1
ATOM 637 C CA . SER A 1 82 ? -22.738 3.591 20.569 1.00 91.75 82 SER A CA 1
ATOM 638 C C . SER A 1 82 ? -21.255 3.252 20.714 1.00 91.75 82 SER A C 1
ATOM 640 O O . SER A 1 82 ? -20.578 3.807 21.575 1.00 91.75 82 SER A O 1
ATOM 642 N N . GLU A 1 83 ? -20.748 2.345 19.883 1.00 93.94 83 GLU A N 1
ATOM 643 C CA . GLU A 1 83 ? -19.334 1.961 19.853 1.00 93.94 83 GLU A CA 1
ATOM 644 C C . GLU A 1 83 ? -18.506 3.056 19.174 1.00 93.94 83 GLU A C 1
ATOM 646 O O . GLU A 1 83 ? -17.446 3.445 19.662 1.00 93.94 83 GLU A O 1
ATOM 651 N N . HIS A 1 84 ? -19.058 3.661 18.121 1.00 92.31 84 HIS A N 1
ATOM 652 C CA . HIS A 1 84 ? -18.449 4.793 17.434 1.00 92.31 84 HIS A CA 1
ATOM 653 C C . HIS A 1 84 ? -18.273 6.019 18.341 1.00 92.31 84 HIS A C 1
ATOM 655 O O . HIS A 1 84 ? -17.262 6.719 18.259 1.00 92.31 84 HIS A O 1
ATOM 661 N N . GLN A 1 85 ? -19.221 6.285 19.246 1.00 91.19 85 GLN A N 1
ATOM 662 C CA . GLN A 1 85 ? -19.074 7.357 20.241 1.00 91.19 85 GLN A CA 1
ATOM 663 C C . GLN A 1 85 ? -17.858 7.126 21.144 1.00 91.19 85 GLN A C 1
ATOM 665 O O . GLN A 1 85 ? -17.036 8.027 21.298 1.00 91.19 85 GLN A O 1
ATOM 670 N N . LYS A 1 86 ? -17.698 5.908 21.675 1.00 91.75 86 LYS A N 1
ATOM 671 C CA . LYS A 1 86 ? -16.546 5.544 22.511 1.00 91.75 86 LYS A CA 1
ATOM 672 C C . LYS A 1 86 ? -15.231 5.609 21.728 1.00 91.75 86 LYS A C 1
ATOM 674 O O . LYS A 1 86 ? -14.238 6.107 22.249 1.00 91.75 86 LYS A O 1
ATOM 679 N N . LEU A 1 87 ? -15.226 5.168 20.471 1.00 92.69 87 LEU A N 1
ATOM 680 C CA . LEU A 1 87 ? -14.067 5.310 19.589 1.00 92.69 87 LEU A CA 1
ATOM 681 C C . LEU A 1 87 ? -13.673 6.782 19.399 1.00 92.69 87 LEU A C 1
ATOM 683 O O . LEU A 1 87 ? -12.501 7.133 19.509 1.00 92.69 87 LEU A O 1
ATOM 687 N N . THR A 1 88 ? -14.655 7.656 19.172 1.00 91.00 88 THR A N 1
ATOM 688 C CA . THR A 1 88 ? -14.422 9.099 19.006 1.00 91.00 88 THR A CA 1
ATOM 689 C C . THR A 1 88 ? -13.824 9.718 20.276 1.00 91.00 88 THR A C 1
ATOM 691 O O . THR A 1 88 ? -12.962 10.590 20.189 1.00 91.00 88 THR A O 1
ATOM 694 N N . GLU A 1 89 ? -14.225 9.253 21.464 1.00 91.31 89 GLU A N 1
ATOM 695 C CA . GLU A 1 89 ? -13.625 9.681 22.738 1.00 91.31 89 GLU A CA 1
ATOM 696 C C . GLU A 1 89 ? -12.152 9.262 22.871 1.00 91.31 89 GLU A C 1
ATOM 698 O O . GLU A 1 89 ? -11.358 10.019 23.432 1.00 91.31 89 GLU A O 1
ATOM 703 N N . LEU A 1 90 ? -11.777 8.089 22.345 1.00 90.06 90 LEU A N 1
ATOM 704 C CA . LEU A 1 90 ? -10.393 7.598 22.342 1.00 90.06 90 LEU A CA 1
ATOM 705 C C . LEU A 1 90 ? -9.507 8.351 21.339 1.00 90.06 90 LEU A C 1
ATOM 707 O O . LEU A 1 90 ? -8.380 8.711 21.675 1.00 90.06 90 LEU A O 1
ATOM 711 N N . ILE A 1 91 ? -10.016 8.599 20.128 1.00 90.06 91 ILE A N 1
ATOM 712 C CA . ILE A 1 91 ? -9.310 9.334 19.064 1.00 90.06 91 ILE A CA 1
ATOM 713 C C . ILE A 1 91 ? -9.149 10.812 19.444 1.00 90.06 91 ILE A C 1
ATOM 715 O O . ILE A 1 91 ? -8.100 11.420 19.230 1.00 90.06 91 ILE A O 1
ATOM 719 N N . GLY A 1 92 ? -10.189 11.409 20.027 1.00 86.06 92 GLY A N 1
ATOM 720 C CA . GLY A 1 92 ? -10.233 12.838 20.295 1.00 86.06 92 GLY A CA 1
ATOM 721 C C . GLY A 1 92 ? -10.462 13.655 19.012 1.00 86.06 92 GLY A C 1
ATOM 722 O O . GLY A 1 92 ? -11.253 13.258 18.159 1.00 86.06 92 GLY A O 1
ATOM 723 N N . PRO A 1 93 ? -9.843 14.841 18.866 1.00 81.19 93 PRO A N 1
ATOM 724 C CA . PRO A 1 93 ? -10.186 15.782 17.797 1.00 81.19 93 PRO A CA 1
ATOM 725 C C . PRO A 1 93 ? -9.585 15.444 16.423 1.00 81.19 93 PRO A C 1
ATOM 727 O O . PRO A 1 93 ? -9.935 16.110 15.451 1.00 81.19 93 PRO A O 1
ATOM 730 N N . SER A 1 94 ? -8.643 14.499 16.341 1.00 82.12 94 SER A N 1
ATOM 731 C CA . SER A 1 94 ? -7.896 14.188 15.119 1.00 82.12 94 SER A CA 1
ATOM 732 C C . SER A 1 94 ? -7.439 12.735 15.121 1.00 82.12 94 SER A C 1
ATOM 734 O O . SER A 1 94 ? -6.885 12.265 16.108 1.00 82.12 94 SER A O 1
ATOM 736 N N . THR A 1 95 ? -7.617 12.070 13.987 1.00 82.62 95 THR A N 1
ATOM 737 C CA . THR A 1 95 ? -7.069 10.750 13.630 1.00 82.62 95 THR A CA 1
ATOM 738 C C . THR A 1 95 ? -5.578 10.812 13.284 1.00 82.62 95 THR A C 1
ATOM 740 O O . THR A 1 95 ? -4.870 9.820 13.439 1.00 82.62 95 THR A O 1
ATOM 743 N N . ALA A 1 96 ? -5.079 11.985 12.879 1.00 82.94 96 ALA A N 1
ATOM 744 C CA . ALA A 1 96 ? -3.681 12.184 12.510 1.00 82.94 96 ALA A CA 1
ATOM 745 C C . ALA A 1 96 ? -2.748 12.320 13.725 1.00 82.94 96 ALA A C 1
ATOM 747 O O . ALA A 1 96 ? -3.065 13.027 14.688 1.00 82.94 96 ALA A O 1
ATOM 748 N N . ASN A 1 97 ? -1.546 11.741 13.616 1.00 81.19 97 ASN A N 1
ATOM 749 C CA . ASN A 1 97 ? -0.450 11.836 14.596 1.00 81.19 97 ASN A CA 1
ATOM 750 C C . ASN A 1 97 ? -0.828 11.398 16.024 1.00 81.19 97 ASN A C 1
ATOM 752 O O . ASN A 1 97 ? -0.381 11.996 17.010 1.00 81.19 97 ASN A O 1
ATOM 756 N N . LEU A 1 98 ? -1.664 10.367 16.144 1.00 85.75 98 LEU A N 1
ATOM 757 C CA . LEU A 1 98 ? -1.974 9.749 17.431 1.00 85.75 98 LEU A CA 1
ATOM 758 C C . LEU A 1 98 ? -0.686 9.242 18.096 1.00 85.75 98 LEU A C 1
ATOM 760 O O . LEU A 1 98 ? 0.214 8.729 17.433 1.00 85.75 98 LEU A O 1
ATOM 764 N N . SER A 1 99 ? -0.588 9.383 19.420 1.00 88.31 99 SER A N 1
ATOM 765 C CA . SER A 1 99 ? 0.523 8.776 20.156 1.00 88.31 99 SER A CA 1
ATOM 766 C C . SER A 1 99 ? 0.433 7.251 20.076 1.00 88.31 99 SER A C 1
ATOM 768 O O . SER A 1 99 ? -0.663 6.701 19.978 1.00 88.31 99 SER A O 1
ATOM 770 N N . ILE A 1 100 ? 1.578 6.575 20.199 1.00 87.44 100 ILE A N 1
ATOM 771 C CA . ILE A 1 100 ? 1.652 5.104 20.236 1.00 87.44 100 ILE A CA 1
ATOM 772 C C . ILE A 1 100 ? 0.686 4.540 21.290 1.00 87.44 100 ILE A C 1
ATOM 774 O O . ILE A 1 100 ? -0.110 3.662 20.987 1.00 87.44 100 ILE A O 1
ATOM 778 N N . GLU A 1 101 ? 0.669 5.118 22.496 1.00 89.88 101 GLU A N 1
ATOM 779 C CA . GLU A 1 101 ? -0.238 4.690 23.573 1.00 89.88 101 GLU A CA 1
ATOM 780 C C . GLU A 1 101 ? -1.723 4.825 23.186 1.00 89.88 101 GLU A C 1
ATOM 782 O O . GLU A 1 101 ? -2.552 4.002 23.570 1.00 89.88 101 GLU A O 1
ATOM 787 N N . THR A 1 102 ? -2.090 5.874 22.444 1.00 90.06 102 THR A N 1
ATOM 788 C CA . THR A 1 102 ? -3.470 6.049 21.978 1.00 90.06 102 THR A CA 1
ATOM 789 C C . THR A 1 102 ? -3.800 5.068 20.858 1.00 90.06 102 THR A C 1
ATOM 791 O O . THR A 1 102 ? -4.888 4.499 20.867 1.00 90.06 102 THR A O 1
ATOM 794 N N . GLN A 1 103 ? -2.874 4.832 19.926 1.00 89.31 103 GLN A N 1
ATOM 795 C CA . GLN A 1 103 ? -3.052 3.840 18.864 1.00 89.31 103 GLN A CA 1
ATOM 796 C C . GLN A 1 103 ? -3.245 2.435 19.438 1.00 89.31 103 GLN A C 1
ATOM 798 O O . GLN A 1 103 ? -4.203 1.774 19.058 1.00 89.31 103 GLN A O 1
ATOM 803 N N . GLU A 1 104 ? -2.420 2.018 20.402 1.00 91.44 104 GLU A N 1
ATOM 804 C CA . GLU A 1 104 ? -2.556 0.723 21.087 1.00 91.44 104 GLU A CA 1
ATOM 805 C C . GLU A 1 104 ? -3.945 0.565 21.721 1.00 91.44 104 GLU A C 1
ATOM 807 O O . GLU A 1 104 ? -4.628 -0.422 21.469 1.00 91.44 104 GLU A O 1
ATOM 812 N N . LYS A 1 105 ? -4.429 1.578 22.454 1.00 94.1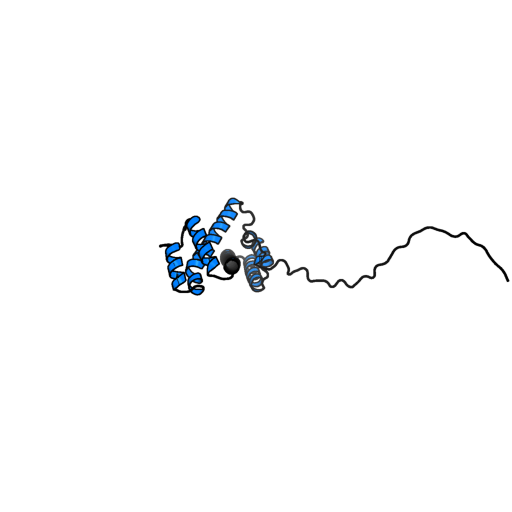2 105 LYS A N 1
ATOM 813 C CA . LYS A 1 105 ? -5.774 1.547 23.061 1.00 94.12 105 LYS A CA 1
ATOM 814 C C . LYS A 1 105 ? -6.898 1.462 22.035 1.00 94.12 105 LYS A C 1
ATOM 816 O O . LYS A 1 105 ? -7.929 0.850 22.307 1.00 94.12 105 LYS A O 1
ATOM 821 N N . ILE A 1 106 ? -6.744 2.131 20.893 1.00 94.38 106 ILE A N 1
ATOM 822 C CA . ILE A 1 106 ? -7.735 2.066 19.819 1.00 94.38 106 ILE A CA 1
ATOM 823 C C . ILE A 1 106 ? -7.712 0.676 19.187 1.00 94.38 106 ILE A C 1
ATOM 825 O O . ILE A 1 106 ? -8.779 0.106 19.005 1.00 94.38 106 ILE A O 1
ATOM 829 N N . ILE A 1 107 ? -6.533 0.116 18.905 1.00 93.38 107 ILE A N 1
ATOM 830 C CA . ILE A 1 107 ? -6.391 -1.235 18.350 1.00 93.38 107 ILE A CA 1
ATOM 831 C C . ILE A 1 107 ? -7.041 -2.257 19.283 1.00 93.38 107 ILE A C 1
ATOM 833 O O . ILE A 1 107 ? -7.943 -2.960 18.844 1.00 93.38 107 ILE A O 1
ATOM 837 N N . GLU A 1 108 ? -6.685 -2.262 20.571 1.00 95.12 108 GLU A N 1
ATOM 838 C CA . GLU A 1 108 ? -7.286 -3.161 21.568 1.00 95.12 108 GLU A CA 1
ATOM 839 C C . GLU A 1 108 ? -8.817 -3.043 21.583 1.00 95.12 108 GLU A C 1
ATOM 841 O O . GLU A 1 108 ? -9.533 -4.041 21.588 1.00 95.12 108 GLU A O 1
ATOM 846 N N . TYR A 1 109 ? -9.339 -1.813 21.543 1.00 96.19 109 TYR A N 1
ATOM 847 C CA . TYR A 1 109 ? -10.780 -1.591 21.523 1.00 96.19 109 TYR A CA 1
ATOM 848 C C . TYR A 1 109 ? -11.446 -2.090 20.233 1.00 96.19 109 TYR A C 1
ATOM 850 O O . TYR A 1 109 ? -12.541 -2.650 20.288 1.00 96.19 109 TYR A O 1
ATOM 858 N N . LEU A 1 110 ? -10.812 -1.881 19.078 1.00 95.75 110 LEU A N 1
ATOM 859 C CA . LEU A 1 110 ? -11.341 -2.319 17.791 1.00 95.75 110 LEU A CA 1
ATOM 860 C C . LEU A 1 110 ? -11.272 -3.843 17.641 1.00 95.75 110 LEU A C 1
ATOM 862 O O . LEU A 1 110 ? -12.213 -4.416 17.107 1.00 95.75 110 LEU A O 1
ATOM 866 N N . GLU A 1 111 ? -10.235 -4.509 18.152 1.00 95.19 111 GLU A N 1
ATOM 867 C CA 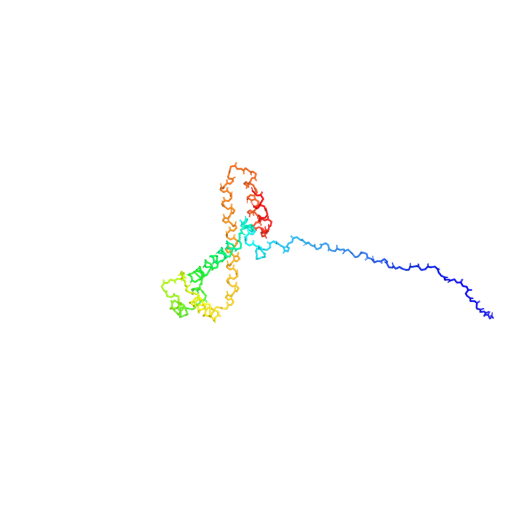. GLU A 1 111 ? -10.125 -5.977 18.150 1.00 95.19 111 GLU A CA 1
ATOM 868 C C . GLU A 1 111 ? -11.229 -6.651 18.979 1.00 95.19 111 GLU A C 1
ATOM 870 O O . GLU A 1 111 ? -11.687 -7.742 18.642 1.00 95.19 111 GLU A O 1
ATOM 875 N N . GLU A 1 112 ? -11.697 -6.004 20.052 1.00 95.38 112 GLU A N 1
ATOM 876 C CA . GLU A 1 112 ? -12.802 -6.522 20.868 1.00 95.38 112 GLU A CA 1
ATOM 877 C C . GLU A 1 112 ? -14.156 -6.493 20.140 1.00 95.38 112 GLU A C 1
ATOM 879 O O . GLU A 1 112 ? -15.024 -7.321 20.433 1.00 95.38 112 GLU A O 1
ATOM 884 N N . ILE A 1 113 ? -14.362 -5.528 19.236 1.00 95.69 113 ILE A N 1
ATOM 885 C CA . ILE A 1 113 ? -15.683 -5.236 18.652 1.00 95.69 113 ILE A CA 1
ATOM 886 C C . ILE A 1 113 ? -15.782 -5.550 17.156 1.00 95.69 113 ILE A C 1
ATOM 888 O O . ILE A 1 113 ? -16.883 -5.814 16.678 1.00 95.69 113 ILE A O 1
ATOM 892 N N . ILE A 1 114 ? -14.665 -5.535 16.422 1.00 94.44 114 ILE A N 1
ATOM 893 C CA . ILE A 1 114 ? -14.590 -5.844 14.992 1.00 94.44 114 ILE A CA 1
ATOM 894 C C . ILE A 1 114 ? -14.006 -7.254 14.836 1.00 94.44 114 ILE A C 1
ATOM 896 O O . ILE A 1 114 ? -12.802 -7.446 15.024 1.00 94.44 114 ILE A O 1
ATOM 900 N N . PRO A 1 115 ? -14.827 -8.253 14.466 1.00 93.19 115 PRO A N 1
ATOM 901 C CA . PRO A 1 115 ? -14.325 -9.571 14.103 1.00 93.19 115 PRO A CA 1
ATOM 902 C C . PRO A 1 115 ? -13.372 -9.472 12.912 1.00 93.19 115 PRO A C 1
ATOM 904 O O . PRO A 1 115 ? -13.609 -8.687 11.995 1.00 93.19 115 PRO A O 1
ATOM 907 N N . ASP A 1 116 ? -12.324 -10.294 12.922 1.00 93.94 116 ASP A N 1
ATOM 908 C CA . ASP A 1 116 ? -11.373 -10.420 11.813 1.00 93.94 116 ASP A CA 1
ATOM 909 C C . ASP A 1 116 ? -10.694 -9.085 11.426 1.00 93.94 116 ASP A C 1
ATOM 911 O O . ASP A 1 116 ? -10.311 -8.875 10.275 1.00 93.94 116 ASP A O 1
ATOM 915 N N . LEU A 1 117 ? -10.512 -8.172 12.396 1.00 94.38 117 LEU A N 1
ATOM 916 C CA . LEU A 1 117 ? -9.876 -6.866 12.181 1.00 94.38 117 LEU A CA 1
ATOM 917 C C . LEU A 1 117 ? -8.511 -6.983 11.486 1.00 94.38 117 LEU A C 1
ATOM 919 O O . LEU A 1 117 ? -8.233 -6.240 10.548 1.00 94.38 117 LEU A O 1
ATOM 923 N N . GLU A 1 118 ? -7.670 -7.921 11.925 1.00 92.50 118 GLU A N 1
ATOM 924 C CA . GLU A 1 118 ? -6.353 -8.161 11.325 1.00 92.50 118 GLU A CA 1
ATOM 925 C C . GLU A 1 118 ? -6.468 -8.501 9.832 1.00 92.50 118 GLU A C 1
ATOM 927 O O . GLU A 1 118 ? -5.758 -7.918 9.012 1.00 92.50 118 GLU A O 1
ATOM 932 N N . GLU A 1 119 ? -7.405 -9.379 9.460 1.00 94.75 119 GLU A N 1
ATOM 933 C CA . GLU A 1 119 ? -7.640 -9.759 8.065 1.00 94.75 119 GLU A CA 1
ATOM 934 C C . GLU A 1 119 ? -8.094 -8.551 7.241 1.00 94.75 119 GLU A C 1
ATOM 936 O O . GLU A 1 119 ? -7.546 -8.309 6.168 1.00 94.75 119 GLU A O 1
ATOM 941 N N . ILE A 1 120 ? -9.003 -7.724 7.773 1.00 94.50 120 ILE A N 1
ATOM 942 C CA . ILE A 1 120 ? -9.445 -6.476 7.125 1.00 94.50 120 ILE A CA 1
ATOM 943 C C . ILE A 1 120 ? -8.257 -5.538 6.859 1.00 94.50 120 ILE A C 1
ATOM 945 O O . ILE A 1 120 ? -8.153 -4.950 5.777 1.00 94.50 120 ILE A O 1
ATOM 949 N N . MET A 1 121 ? -7.351 -5.396 7.829 1.00 94.38 121 MET A N 1
ATOM 950 C CA . MET A 1 121 ? -6.174 -4.532 7.705 1.00 94.38 121 MET A CA 1
ATOM 951 C C . MET A 1 121 ? -5.163 -5.075 6.688 1.00 94.38 121 MET A C 1
ATOM 953 O O . MET A 1 121 ? -4.624 -4.306 5.886 1.00 94.38 121 MET A O 1
ATOM 957 N N . VAL A 1 122 ? -4.945 -6.393 6.659 1.00 94.38 122 VAL A N 1
ATOM 958 C CA . VAL A 1 122 ? -4.121 -7.055 5.634 1.00 94.38 122 VAL A CA 1
ATOM 959 C C . VAL A 1 122 ? -4.720 -6.841 4.243 1.00 94.38 122 VAL A C 1
ATOM 961 O O . VAL A 1 122 ? -4.015 -6.421 3.323 1.00 94.38 122 VAL A O 1
ATOM 964 N N . ASP A 1 123 ? -6.029 -7.034 4.098 1.00 94.81 123 ASP A N 1
ATOM 965 C CA . ASP A 1 123 ? -6.767 -6.815 2.855 1.00 94.81 123 ASP A CA 1
ATOM 966 C C . ASP A 1 123 ? -6.589 -5.387 2.331 1.00 94.81 123 ASP A C 1
ATOM 968 O O . ASP A 1 123 ? -6.356 -5.161 1.137 1.00 94.81 123 ASP A O 1
ATOM 972 N N . LYS A 1 124 ? -6.660 -4.400 3.228 1.00 94.56 124 LYS A N 1
ATOM 973 C CA . LYS A 1 124 ? -6.402 -2.998 2.891 1.00 94.56 124 LYS A CA 1
ATOM 974 C C . LYS A 1 124 ? -4.972 -2.771 2.426 1.00 94.56 124 LYS A C 1
ATOM 976 O O . LYS A 1 124 ? -4.779 -2.101 1.412 1.00 94.56 124 LYS A O 1
ATOM 981 N N . ALA A 1 125 ? -3.983 -3.349 3.103 1.00 94.88 125 ALA A N 1
ATOM 982 C CA . ALA A 1 125 ? -2.589 -3.240 2.688 1.00 94.88 125 AL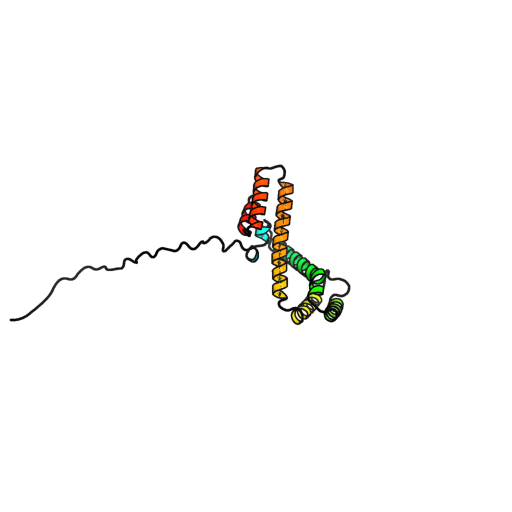A A CA 1
ATOM 983 C C . ALA A 1 125 ? -2.367 -3.817 1.279 1.00 94.88 125 ALA A C 1
ATOM 985 O O . ALA A 1 125 ? -1.692 -3.205 0.446 1.00 94.88 125 ALA A O 1
ATOM 986 N N . VAL A 1 126 ? -2.987 -4.960 0.972 1.00 95.62 126 VAL A N 1
ATOM 987 C CA . VAL A 1 126 ? -2.930 -5.589 -0.357 1.00 95.62 126 VAL A CA 1
ATOM 988 C C . VAL A 1 126 ? -3.616 -4.716 -1.412 1.00 95.62 126 VAL A C 1
ATOM 990 O O . VAL A 1 126 ? -3.074 -4.536 -2.505 1.00 95.62 126 VAL A O 1
ATOM 993 N N . ARG A 1 127 ? -4.774 -4.119 -1.102 1.00 94.69 127 ARG A N 1
ATOM 994 C CA . ARG A 1 127 ? -5.466 -3.185 -2.010 1.00 94.69 127 ARG A CA 1
ATOM 995 C C . ARG A 1 127 ? -4.632 -1.936 -2.281 1.00 94.69 127 ARG A C 1
ATOM 997 O O . ARG A 1 127 ? -4.422 -1.610 -3.447 1.00 94.69 127 ARG A O 1
ATOM 1004 N N . LEU A 1 128 ? -4.076 -1.314 -1.241 1.00 95.81 128 LEU A N 1
ATOM 1005 C CA . LEU A 1 128 ? -3.217 -0.139 -1.385 1.00 95.81 128 LEU A CA 1
ATOM 1006 C C . LEU A 1 128 ? -1.992 -0.450 -2.252 1.00 95.81 128 LEU A C 1
ATOM 1008 O O . LEU A 1 128 ? -1.640 0.311 -3.147 1.00 95.81 128 LEU A O 1
ATOM 1012 N N . LYS A 1 129 ? -1.372 -1.615 -2.058 1.00 95.31 129 LYS A N 1
ATOM 1013 C CA . LYS A 1 129 ? -0.269 -2.092 -2.902 1.00 95.31 129 LYS A CA 1
ATOM 1014 C C . LYS A 1 129 ? -0.667 -2.206 -4.380 1.00 95.31 129 LYS A C 1
ATOM 1016 O O . LYS A 1 129 ? 0.128 -1.847 -5.250 1.00 95.31 129 LYS A O 1
ATOM 1021 N N . ALA A 1 130 ? -1.887 -2.668 -4.674 1.00 96.75 130 ALA A N 1
ATOM 1022 C CA . ALA A 1 130 ? -2.422 -2.688 -6.036 1.00 96.75 130 ALA A CA 1
ATOM 1023 C C . ALA A 1 130 ? -2.570 -1.267 -6.601 1.00 96.75 130 ALA A C 1
ATOM 1025 O O . ALA A 1 130 ? -2.199 -1.019 -7.750 1.00 96.75 130 ALA A O 1
ATOM 1026 N N . ASP A 1 131 ? -3.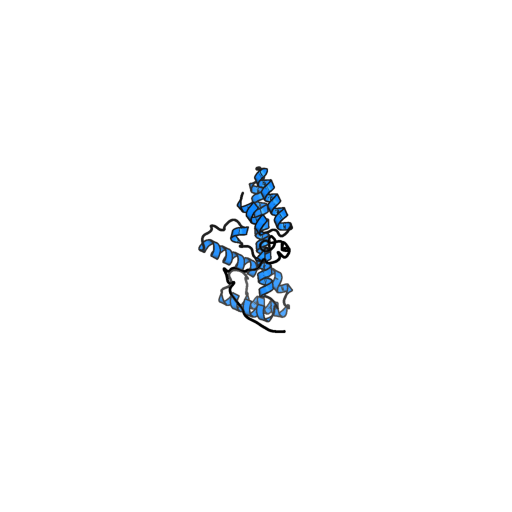098 -0.343 -5.797 1.00 96.88 131 ASP A N 1
ATOM 1027 C CA . ASP A 1 131 ? -3.336 1.046 -6.192 1.00 96.88 131 ASP A CA 1
ATOM 1028 C C . ASP A 1 131 ? -2.033 1.785 -6.482 1.00 96.88 131 ASP A C 1
ATOM 1030 O O . ASP A 1 131 ? -1.893 2.358 -7.561 1.00 96.88 131 ASP A O 1
ATOM 1034 N N . LEU A 1 132 ? -1.023 1.650 -5.624 1.00 96.94 132 LEU A N 1
ATOM 1035 C CA . LEU A 1 132 ? 0.304 2.230 -5.852 1.00 96.94 132 LEU A CA 1
ATOM 1036 C C . LEU A 1 132 ? 0.933 1.731 -7.160 1.00 96.94 132 LEU A C 1
ATOM 1038 O O . LEU A 1 132 ? 1.572 2.488 -7.894 1.00 96.94 132 LEU A O 1
ATOM 1042 N N . MET A 1 133 ? 0.735 0.455 -7.501 1.00 96.75 133 MET A N 1
ATOM 1043 C CA . MET A 1 133 ? 1.222 -0.080 -8.771 1.00 96.75 133 MET A CA 1
ATOM 1044 C C . MET A 1 133 ? 0.449 0.486 -9.973 1.00 96.75 133 MET A C 1
ATOM 1046 O O . MET A 1 133 ? 1.052 0.757 -11.015 1.00 96.75 133 MET A O 1
ATOM 1050 N N . ARG A 1 134 ? -0.864 0.714 -9.846 1.00 97.62 134 ARG A N 1
ATOM 1051 C CA . ARG A 1 134 ? -1.669 1.390 -10.882 1.00 97.62 134 ARG A CA 1
ATOM 1052 C C . ARG A 1 134 ? -1.236 2.841 -11.065 1.00 97.62 134 ARG A C 1
ATOM 1054 O O . ARG A 1 134 ? -1.063 3.280 -12.201 1.00 97.62 134 ARG A O 1
ATOM 1061 N N . GLU A 1 135 ? -0.991 3.559 -9.976 1.00 97.50 135 GLU A N 1
ATOM 1062 C CA . GLU A 1 135 ? -0.466 4.925 -10.013 1.00 97.50 135 GLU A CA 1
ATOM 1063 C C . GLU A 1 135 ? 0.905 4.981 -10.692 1.00 97.50 135 GLU A C 1
ATOM 1065 O O . GLU A 1 135 ? 1.145 5.836 -11.550 1.00 97.50 135 GLU A O 1
ATOM 1070 N N . ARG A 1 136 ? 1.788 4.018 -10.392 1.00 97.00 136 ARG A N 1
ATOM 1071 C CA . ARG A 1 136 ? 3.078 3.875 -11.078 1.00 97.00 136 ARG A CA 1
ATOM 1072 C C . ARG A 1 136 ? 2.902 3.704 -12.588 1.00 97.00 136 ARG A C 1
ATOM 1074 O O . ARG A 1 136 ? 3.614 4.355 -13.352 1.00 97.00 136 ARG A O 1
ATOM 1081 N N . VAL A 1 137 ? 1.971 2.857 -13.030 1.00 97.81 137 VAL A N 1
ATOM 1082 C CA . VAL A 1 137 ? 1.676 2.662 -14.461 1.00 97.81 137 VAL A CA 1
ATOM 1083 C C . VAL A 1 137 ? 1.217 3.960 -15.117 1.00 97.81 137 VAL A C 1
ATOM 1085 O O . VAL A 1 137 ? 1.748 4.326 -16.166 1.00 97.81 137 VAL A O 1
ATOM 1088 N N . GLU A 1 138 ? 0.275 4.686 -14.512 1.00 97.75 138 GLU A N 1
ATOM 1089 C CA . GLU A 1 138 ? -0.203 5.954 -15.079 1.00 97.75 138 GLU A CA 1
ATOM 1090 C C . GLU A 1 138 ? 0.904 7.020 -15.119 1.00 97.75 138 GLU A C 1
ATOM 1092 O O . GLU A 1 138 ? 1.031 7.749 -16.108 1.00 97.75 138 GLU A O 1
ATOM 1097 N N . SER A 1 139 ? 1.776 7.054 -14.108 1.00 96.69 139 SER A N 1
ATOM 1098 C CA . SER A 1 139 ? 2.965 7.910 -14.102 1.00 96.69 139 SER A CA 1
ATOM 1099 C C . SER A 1 139 ? 3.916 7.574 -15.260 1.00 96.69 139 SER A C 1
ATOM 1101 O O . SER A 1 139 ? 4.263 8.446 -16.061 1.00 96.69 139 SER A O 1
ATOM 1103 N N . LEU A 1 140 ? 4.276 6.297 -15.431 1.00 96.69 140 LEU A N 1
ATOM 1104 C CA . LEU A 1 140 ? 5.185 5.851 -16.494 1.00 96.69 140 LEU A CA 1
ATOM 1105 C C . LEU A 1 140 ? 4.603 6.051 -17.896 1.00 96.69 140 LEU A C 1
ATOM 1107 O O . LEU A 1 140 ? 5.327 6.408 -18.823 1.00 96.69 140 LEU A O 1
ATOM 1111 N N . LYS A 1 141 ? 3.290 5.887 -18.055 1.00 96.19 141 LYS A N 1
ATOM 1112 C CA . LYS A 1 141 ? 2.573 6.161 -19.305 1.00 96.19 141 LYS A CA 1
ATOM 1113 C C . LYS A 1 141 ? 2.675 7.633 -19.698 1.00 96.19 141 LYS A C 1
ATOM 1115 O O . LYS A 1 141 ? 2.907 7.937 -20.867 1.00 96.19 141 LYS A O 1
ATOM 1120 N N . SER A 1 142 ? 2.550 8.539 -18.726 1.00 95.75 142 SER A N 1
ATOM 1121 C CA . SER A 1 142 ? 2.761 9.974 -18.937 1.00 95.75 142 SER A CA 1
ATOM 1122 C C . SER A 1 142 ? 4.219 10.276 -19.309 1.00 95.75 142 SER A C 1
ATOM 1124 O O . SER A 1 142 ? 4.483 10.956 -20.300 1.00 95.75 142 SER A O 1
ATOM 1126 N N . ILE A 1 143 ? 5.182 9.704 -18.581 1.00 96.19 143 ILE A N 1
ATOM 1127 C CA . ILE A 1 143 ? 6.621 9.913 -18.817 1.00 96.19 143 ILE A CA 1
ATOM 1128 C C . ILE A 1 143 ? 7.051 9.414 -20.207 1.00 96.19 143 ILE A C 1
ATOM 1130 O O . ILE A 1 143 ? 7.817 10.085 -20.901 1.00 96.19 143 ILE A O 1
ATOM 1134 N N . HIS A 1 144 ? 6.548 8.257 -20.640 1.00 95.25 144 HIS A N 1
ATOM 1135 C CA . HIS A 1 144 ? 6.949 7.600 -21.885 1.00 95.25 144 HIS A CA 1
ATOM 1136 C C . HIS A 1 144 ? 6.026 7.879 -23.076 1.00 95.25 144 HIS A C 1
ATOM 1138 O O . HIS A 1 144 ? 6.148 7.216 -24.100 1.00 95.25 144 HIS A O 1
ATOM 1144 N N . MET A 1 145 ? 5.160 8.898 -23.009 1.00 94.56 145 MET A N 1
ATOM 1145 C CA . MET A 1 145 ? 4.181 9.199 -24.070 1.00 94.56 145 MET A CA 1
ATOM 1146 C C . MET A 1 145 ? 4.788 9.374 -25.480 1.00 94.56 145 MET A C 1
ATOM 1148 O O . MET A 1 145 ? 4.094 9.190 -26.476 1.00 94.56 145 MET A O 1
ATOM 1152 N N . ASN A 1 146 ? 6.074 9.739 -25.569 1.00 95.75 146 ASN A N 1
ATOM 1153 C CA . ASN A 1 146 ? 6.793 9.987 -26.825 1.00 95.75 146 ASN A CA 1
ATOM 1154 C C . ASN A 1 146 ? 7.768 8.860 -27.219 1.00 95.75 146 ASN A C 1
ATOM 1156 O O . ASN A 1 146 ? 8.433 8.968 -28.248 1.00 95.75 146 ASN A O 1
ATOM 1160 N N . ASP A 1 147 ? 7.875 7.797 -26.418 1.00 97.19 147 ASP A N 1
ATOM 1161 C CA . ASP A 1 147 ? 8.694 6.618 -26.707 1.00 97.19 147 ASP A CA 1
ATOM 1162 C C . ASP A 1 147 ? 7.764 5.424 -26.928 1.00 97.19 147 ASP A C 1
ATOM 1164 O O . ASP A 1 147 ? 7.261 4.828 -25.979 1.00 97.19 147 ASP A O 1
ATOM 1168 N N . ALA A 1 148 ? 7.516 5.091 -28.197 1.00 95.88 148 ALA A N 1
ATOM 1169 C CA . ALA A 1 148 ? 6.560 4.051 -28.566 1.00 95.88 148 ALA A CA 1
ATOM 1170 C C . ALA A 1 148 ? 6.901 2.684 -27.951 1.00 95.88 148 ALA A C 1
ATOM 1172 O O . ALA A 1 148 ? 5.996 1.974 -27.522 1.00 95.88 148 ALA A O 1
ATOM 1173 N N . ALA A 1 149 ? 8.190 2.336 -27.861 1.00 96.31 149 ALA A N 1
ATOM 1174 C CA . ALA A 1 149 ? 8.612 1.049 -27.318 1.00 96.31 149 ALA A CA 1
ATOM 1175 C C . ALA A 1 149 ? 8.380 0.983 -25.803 1.00 96.31 149 ALA A C 1
ATOM 1177 O O . ALA A 1 149 ? 7.839 -0.001 -25.299 1.00 96.31 149 ALA A O 1
ATOM 1178 N N . LYS A 1 150 ? 8.738 2.048 -25.073 1.00 97.12 150 LYS A N 1
ATOM 1179 C CA . LYS A 1 150 ? 8.507 2.108 -23.622 1.00 97.12 150 LYS A CA 1
ATOM 1180 C C . LYS A 1 150 ? 7.027 2.229 -23.276 1.00 97.12 150 LYS A C 1
ATOM 1182 O O . LYS A 1 150 ? 6.573 1.584 -22.337 1.00 97.12 150 LYS A O 1
ATOM 1187 N N . LEU A 1 151 ? 6.261 3.000 -24.047 1.00 97.69 151 LEU A N 1
ATOM 1188 C CA . LEU A 1 151 ? 4.816 3.115 -23.865 1.00 97.69 151 LEU A CA 1
ATOM 1189 C C . LEU A 1 151 ? 4.121 1.761 -24.045 1.00 97.69 151 LEU A C 1
ATOM 1191 O O . LEU A 1 151 ? 3.264 1.408 -23.240 1.00 97.69 151 LEU A O 1
ATOM 1195 N N . GLU A 1 152 ? 4.506 0.985 -25.059 1.00 97.62 152 GLU A N 1
ATOM 1196 C CA . GLU A 1 152 ? 3.939 -0.345 -25.287 1.00 97.62 152 GLU A CA 1
ATOM 1197 C C . GLU A 1 152 ? 4.234 -1.303 -24.125 1.00 97.62 152 GLU A C 1
ATOM 1199 O O . GLU A 1 152 ? 3.329 -1.994 -23.661 1.00 97.62 152 GLU A O 1
ATOM 1204 N N . ALA A 1 153 ? 5.445 -1.266 -23.563 1.00 97.88 153 ALA A N 1
ATOM 1205 C CA . ALA A 1 153 ? 5.784 -2.035 -22.366 1.00 97.88 153 ALA A CA 1
ATOM 1206 C C . ALA A 1 153 ? 4.981 -1.601 -21.118 1.00 97.88 153 ALA A C 1
ATOM 1208 O O . ALA A 1 153 ? 4.534 -2.455 -20.351 1.00 97.88 153 ALA A O 1
ATOM 1209 N N . VAL A 1 154 ? 4.715 -0.302 -20.929 1.00 97.94 154 VAL A N 1
ATOM 1210 C CA . VAL A 1 154 ? 3.832 0.178 -19.843 1.00 97.94 154 VAL A CA 1
ATOM 1211 C C . VAL A 1 154 ? 2.397 -0.332 -20.023 1.00 97.94 154 VAL A C 1
ATOM 1213 O O . VAL A 1 154 ? 1.774 -0.792 -19.064 1.00 97.94 154 VAL A O 1
ATOM 1216 N N . LEU A 1 155 ? 1.864 -0.291 -21.247 1.00 97.50 155 LEU A N 1
ATOM 1217 C CA . LEU A 1 155 ? 0.523 -0.806 -21.550 1.00 97.50 155 LEU A CA 1
ATOM 1218 C C . LEU A 1 155 ? 0.442 -2.327 -21.368 1.00 97.50 155 LEU A C 1
ATOM 1220 O O . LEU A 1 155 ? -0.553 -2.835 -20.849 1.00 97.50 155 LEU A O 1
ATOM 1224 N N . GLN A 1 156 ? 1.500 -3.051 -21.734 1.00 97.88 156 GLN A N 1
ATOM 1225 C CA . GLN A 1 156 ? 1.606 -4.486 -21.496 1.00 97.88 156 GLN A CA 1
ATOM 1226 C C . GLN A 1 156 ? 1.575 -4.807 -19.998 1.00 97.88 156 GLN A C 1
ATOM 1228 O O . GLN A 1 156 ? 0.812 -5.681 -19.585 1.00 97.88 156 GLN A O 1
ATOM 1233 N N . ALA A 1 157 ? 2.340 -4.082 -19.179 1.00 97.75 157 ALA A N 1
ATOM 1234 C CA . ALA A 1 157 ? 2.316 -4.253 -17.728 1.00 97.75 157 ALA A CA 1
ATOM 1235 C C . ALA A 1 157 ? 0.920 -3.987 -17.139 1.00 97.75 157 ALA A C 1
ATOM 1237 O O . ALA A 1 157 ? 0.459 -4.744 -16.287 1.00 97.75 157 ALA A O 1
ATOM 1238 N N . SER A 1 158 ? 0.205 -2.976 -17.645 1.00 97.44 158 SER A N 1
ATOM 1239 C CA . SER A 1 158 ? -1.187 -2.713 -17.257 1.00 97.44 158 SER A CA 1
ATOM 1240 C C . SER A 1 158 ? -2.117 -3.897 -17.567 1.00 97.44 158 SER A C 1
ATOM 1242 O O . SER A 1 158 ? -2.914 -4.290 -16.716 1.00 97.44 158 SER A O 1
ATOM 1244 N N . SER A 1 159 ? -1.993 -4.518 -18.749 1.00 97.88 159 SER A N 1
ATOM 1245 C CA . SER A 1 159 ? -2.755 -5.735 -19.091 1.00 97.88 159 SER A CA 1
ATOM 1246 C C . SER A 1 159 ? -2.417 -6.894 -18.154 1.00 97.88 159 SER A C 1
ATOM 1248 O O . SER A 1 159 ? -3.315 -7.539 -17.622 1.00 97.88 159 SER A O 1
ATOM 1250 N N . GLN A 1 160 ? -1.126 -7.109 -17.891 1.00 97.56 160 GLN A N 1
ATOM 1251 C CA . GLN A 1 160 ? -0.639 -8.167 -17.003 1.00 97.56 160 GLN A CA 1
ATOM 1252 C C . GLN A 1 160 ? -1.205 -8.025 -15.582 1.00 97.56 160 GLN A C 1
ATOM 1254 O O . GLN A 1 160 ? -1.640 -9.014 -14.998 1.00 97.56 160 GLN A O 1
ATOM 1259 N N . MET A 1 161 ? -1.298 -6.802 -15.049 1.00 96.69 161 MET A N 1
ATOM 1260 C CA . MET A 1 161 ? -1.939 -6.548 -13.749 1.00 96.69 161 MET A CA 1
ATOM 1261 C C . MET A 1 161 ? -3.423 -6.934 -13.745 1.00 96.69 161 MET A C 1
ATOM 1263 O O . MET A 1 161 ? -3.896 -7.543 -12.788 1.00 96.69 161 MET A O 1
ATOM 1267 N N . ASN A 1 162 ? -4.160 -6.632 -14.820 1.00 95.75 162 ASN A N 1
ATOM 1268 C CA . ASN A 1 162 ? -5.577 -7.003 -14.941 1.00 95.75 162 ASN A CA 1
ATOM 1269 C C . ASN A 1 162 ? -5.787 -8.522 -15.058 1.00 95.75 162 ASN A C 1
ATOM 1271 O O . ASN A 1 162 ? -6.851 -9.028 -14.706 1.00 95.75 162 ASN A O 1
ATOM 1275 N N . GLU A 1 163 ? -4.774 -9.250 -15.525 1.00 96.12 163 GLU A N 1
ATOM 1276 C CA . GLU A 1 163 ? -4.748 -10.716 -15.589 1.00 96.12 163 GLU A CA 1
ATOM 1277 C C . GLU A 1 163 ? -4.254 -11.366 -14.281 1.00 96.12 163 GLU A C 1
ATOM 1279 O O . GLU A 1 163 ? -4.179 -12.592 -14.188 1.00 96.12 163 GLU A O 1
ATOM 1284 N N . GLY A 1 164 ? -3.928 -10.564 -13.261 1.00 94.94 164 GLY A N 1
ATOM 1285 C CA . GLY A 1 164 ? -3.389 -11.037 -11.986 1.00 94.94 164 GLY A CA 1
ATOM 1286 C C . GLY A 1 164 ? -1.927 -11.486 -12.056 1.00 94.94 164 GLY A C 1
ATOM 1287 O O . GLY A 1 164 ? -1.475 -12.205 -11.171 1.00 94.94 164 GLY A O 1
ATOM 1288 N N . MET A 1 165 ? -1.190 -11.089 -13.097 1.00 96.75 165 MET A N 1
ATOM 1289 C CA . MET A 1 165 ? 0.229 -11.395 -13.296 1.00 96.75 165 MET A CA 1
ATOM 1290 C C . MET A 1 165 ? 1.118 -10.285 -12.714 1.00 96.75 165 MET A C 1
ATOM 1292 O O . MET A 1 165 ? 1.783 -9.542 -13.446 1.00 96.75 165 MET A O 1
ATOM 1296 N N . TRP A 1 166 ? 1.077 -10.118 -11.391 1.00 96.81 166 TRP A N 1
ATOM 1297 C CA . TRP A 1 166 ? 1.670 -8.968 -10.703 1.00 96.81 166 TRP A CA 1
ATOM 1298 C C . TRP A 1 166 ? 3.198 -8.958 -10.740 1.00 96.81 166 TRP A C 1
ATOM 1300 O O . TRP A 1 166 ? 3.804 -7.916 -11.009 1.00 96.81 166 TRP A O 1
ATOM 1310 N N . ALA A 1 167 ? 3.836 -10.110 -10.530 1.00 96.19 167 ALA A N 1
ATOM 1311 C CA . ALA A 1 167 ? 5.290 -10.213 -10.585 1.00 96.19 167 ALA A CA 1
ATOM 1312 C C . ALA A 1 167 ? 5.796 -9.952 -12.003 1.00 96.19 167 ALA A C 1
ATOM 1314 O O . ALA A 1 167 ? 6.770 -9.224 -12.207 1.00 96.19 167 ALA A O 1
ATOM 1315 N N . THR A 1 168 ? 5.113 -10.514 -13.001 1.00 96.88 168 THR A N 1
ATOM 1316 C CA . THR A 1 168 ? 5.454 -10.293 -14.405 1.00 96.88 168 THR A CA 1
ATOM 1317 C C . THR A 1 168 ? 5.286 -8.826 -14.804 1.00 96.88 168 THR A C 1
ATOM 1319 O O . THR A 1 168 ? 6.203 -8.265 -15.404 1.00 96.88 168 THR A O 1
ATOM 1322 N N . ALA A 1 169 ? 4.185 -8.175 -14.420 1.00 97.50 169 ALA A N 1
ATOM 1323 C CA . ALA A 1 169 ? 3.990 -6.750 -14.671 1.00 97.50 169 ALA A CA 1
ATOM 1324 C C . ALA A 1 169 ? 5.112 -5.900 -14.051 1.00 97.50 169 ALA A C 1
ATOM 1326 O O . ALA A 1 169 ? 5.678 -5.035 -14.719 1.00 97.50 169 ALA A O 1
ATOM 1327 N N . ALA A 1 170 ? 5.500 -6.188 -12.806 1.00 96.75 170 ALA A N 1
ATOM 1328 C CA . ALA A 1 170 ? 6.592 -5.483 -12.143 1.00 96.75 170 ALA A CA 1
ATOM 1329 C C . ALA A 1 170 ? 7.942 -5.690 -12.846 1.00 96.75 170 ALA A C 1
ATOM 1331 O O . ALA A 1 170 ? 8.677 -4.721 -13.027 1.00 96.75 170 ALA A O 1
ATOM 1332 N N . ARG A 1 171 ? 8.257 -6.909 -13.314 1.00 97.06 171 ARG A N 1
ATOM 1333 C CA . ARG A 1 171 ? 9.465 -7.167 -14.128 1.00 97.06 171 ARG A CA 1
ATOM 1334 C C . ARG A 1 171 ? 9.466 -6.337 -15.410 1.00 97.06 171 ARG A C 1
ATOM 1336 O O . ARG A 1 171 ? 10.494 -5.745 -15.728 1.00 97.06 171 ARG A O 1
ATOM 1343 N N . THR A 1 172 ? 8.332 -6.263 -16.110 1.00 97.25 172 THR A N 1
ATOM 1344 C CA . THR A 1 172 ? 8.182 -5.425 -17.309 1.00 97.25 172 THR A CA 1
ATOM 1345 C C . THR A 1 172 ? 8.493 -3.963 -16.985 1.00 97.25 172 THR A C 1
ATOM 1347 O O . THR A 1 172 ? 9.356 -3.363 -17.625 1.00 97.25 172 THR A O 1
ATOM 1350 N N . LEU A 1 173 ? 7.864 -3.401 -15.947 1.00 97.38 173 LEU A N 1
ATOM 1351 C CA . LEU A 1 173 ? 8.068 -2.001 -15.559 1.00 97.38 173 LEU A CA 1
ATOM 1352 C C . LEU A 1 173 ? 9.490 -1.712 -15.061 1.00 97.38 173 LEU A C 1
ATOM 1354 O O . LEU A 1 173 ? 10.021 -0.640 -15.325 1.00 97.38 173 LEU A O 1
ATOM 1358 N N . ASN A 1 174 ? 10.121 -2.655 -14.361 1.00 96.38 174 ASN A N 1
ATOM 1359 C CA . ASN A 1 174 ? 11.487 -2.510 -13.844 1.00 96.38 174 ASN A CA 1
ATOM 1360 C C . ASN A 1 174 ? 12.565 -2.621 -14.936 1.00 96.38 174 ASN A C 1
ATOM 1362 O O . ASN A 1 174 ? 13.740 -2.413 -14.645 1.00 96.38 174 ASN A O 1
ATOM 1366 N N . SER A 1 175 ? 12.185 -2.967 -16.170 1.00 94.69 175 SER A N 1
ATOM 1367 C CA . SER A 1 175 ? 13.096 -3.048 -17.320 1.00 94.69 175 SER A CA 1
ATOM 1368 C C . SER A 1 175 ? 13.134 -1.781 -18.189 1.00 94.69 175 SER A C 1
ATOM 1370 O O . SER A 1 175 ? 13.920 -1.723 -19.137 1.00 94.69 175 SER A O 1
ATOM 1372 N N . LEU A 1 176 ? 12.282 -0.795 -17.880 1.00 91.88 176 LEU A N 1
ATOM 1373 C CA . LEU A 1 176 ? 12.168 0.492 -18.584 1.00 91.88 176 LEU A CA 1
ATOM 1374 C C . LEU A 1 176 ? 13.313 1.456 -18.259 1.00 91.88 176 LEU A C 1
ATOM 1376 O O . LEU A 1 176 ? 13.690 2.223 -19.187 1.00 91.88 176 LEU A O 1
#